Protein AF-A0AA42NP56-F1 (afdb_monomer_lite)

Structure (mmCIF, N/CA/C/O backbone):
data_AF-A0AA42NP56-F1
#
_entry.id   AF-A0AA42NP56-F1
#
loop_
_atom_site.group_PDB
_atom_site.id
_atom_site.type_symbol
_atom_site.label_atom_id
_atom_site.label_alt_id
_atom_site.label_comp_id
_atom_site.label_asym_id
_atom_site.label_entity_id
_atom_site.label_seq_id
_atom_site.pdbx_PDB_ins_code
_atom_site.Cartn_x
_atom_site.Cartn_y
_atom_site.Cartn_z
_atom_site.occupancy
_atom_site.B_iso_or_equiv
_atom_site.auth_seq_id
_atom_site.auth_comp_id
_atom_site.auth_asym_id
_atom_site.auth_atom_id
_atom_site.pdbx_PDB_model_num
ATOM 1 N N . MET A 1 1 ? -4.493 -13.521 8.706 1.00 52.09 1 MET A N 1
ATOM 2 C CA . MET A 1 1 ? -4.220 -12.486 7.696 1.00 52.09 1 MET A CA 1
ATOM 3 C C . MET A 1 1 ? -4.736 -13.009 6.383 1.00 52.09 1 MET A C 1
ATOM 5 O O . MET A 1 1 ? -4.383 -14.128 6.024 1.00 52.09 1 MET A O 1
ATOM 9 N N . ASP A 1 2 ? -5.605 -12.246 5.736 1.00 59.97 2 ASP A N 1
ATOM 10 C CA . ASP A 1 2 ? -6.245 -12.619 4.476 1.00 59.97 2 ASP A CA 1
ATOM 11 C C . ASP A 1 2 ? -5.489 -11.954 3.311 1.00 59.97 2 ASP A C 1
ATOM 13 O O . ASP A 1 2 ? -6.126 -11.444 2.397 1.00 59.97 2 ASP A O 1
ATOM 17 N N . TYR A 1 3 ? -4.144 -11.943 3.368 1.00 68.56 3 TYR A N 1
ATOM 18 C CA . TYR A 1 3 ? -3.209 -11.386 2.372 1.00 68.56 3 TYR A CA 1
ATOM 19 C C . TYR A 1 3 ? -3.827 -10.254 1.520 1.00 68.56 3 TYR A C 1
ATOM 21 O O . TYR A 1 3 ? -4.432 -9.332 2.060 1.00 68.56 3 TYR A O 1
ATOM 29 N N . CYS A 1 4 ? -3.688 -10.260 0.195 1.00 78.25 4 CYS A N 1
ATOM 30 C CA . CYS A 1 4 ? -4.381 -9.288 -0.646 1.00 78.25 4 CYS A CA 1
ATOM 31 C C . CYS A 1 4 ? -5.807 -9.795 -0.934 1.00 78.25 4 CYS A C 1
ATOM 33 O O . CYS A 1 4 ? -6.066 -10.421 -1.960 1.00 78.25 4 CYS A O 1
ATOM 35 N N . THR A 1 5 ? -6.756 -9.567 -0.019 1.00 75.75 5 THR A N 1
ATOM 36 C CA . THR A 1 5 ? -8.139 -10.063 -0.162 1.00 75.75 5 THR A CA 1
ATOM 37 C C . THR A 1 5 ? -8.768 -9.617 -1.491 1.00 75.75 5 THR A C 1
ATOM 39 O O . THR A 1 5 ? -9.087 -8.445 -1.683 1.00 75.75 5 THR A O 1
ATOM 42 N N . GLY A 1 6 ? -9.011 -10.568 -2.399 1.00 72.94 6 GLY A N 1
ATOM 43 C CA . GLY A 1 6 ? -9.649 -10.299 -3.694 1.00 72.94 6 GLY A CA 1
ATOM 44 C C . GLY A 1 6 ? -8.750 -9.608 -4.725 1.00 72.94 6 GLY A C 1
ATOM 45 O O . GLY A 1 6 ? -9.266 -9.109 -5.724 1.00 72.94 6 GLY A O 1
ATOM 46 N N . PHE A 1 7 ? -7.433 -9.584 -4.508 1.00 81.25 7 PHE A N 1
ATOM 47 C CA . PHE A 1 7 ? -6.450 -9.030 -5.437 1.00 81.25 7 PHE A CA 1
ATOM 48 C C . PHE A 1 7 ? -5.267 -10.002 -5.594 1.00 81.25 7 PHE A C 1
ATOM 50 O O . PHE A 1 7 ? -4.923 -10.683 -4.630 1.00 81.25 7 PHE A O 1
ATOM 57 N N . PRO A 1 8 ? -4.645 -10.123 -6.782 1.00 83.19 8 PRO A N 1
ATOM 58 C CA . PRO A 1 8 ? -3.482 -10.988 -6.953 1.00 83.19 8 PRO A CA 1
ATOM 59 C C . PRO A 1 8 ? -2.332 -10.607 -6.012 1.00 83.19 8 PRO A C 1
ATOM 61 O O . PRO A 1 8 ? -2.118 -9.437 -5.689 1.00 83.19 8 PRO A O 1
ATOM 64 N N . GLU A 1 9 ? -1.576 -11.615 -5.590 1.00 85.06 9 GLU A N 1
ATOM 65 C CA . GLU A 1 9 ? -0.369 -11.440 -4.786 1.00 85.06 9 GLU A CA 1
ATOM 66 C C . GLU A 1 9 ? 0.857 -11.234 -5.683 1.00 85.06 9 GLU A C 1
ATOM 68 O O . GLU A 1 9 ? 0.925 -11.728 -6.811 1.00 85.06 9 GLU A O 1
ATOM 73 N N . GLY A 1 10 ? 1.836 -10.494 -5.168 1.00 88.06 10 GLY A N 1
ATOM 74 C CA . GLY A 1 10 ? 3.064 -10.162 -5.881 1.00 88.06 10 GLY A CA 1
ATOM 75 C C . GLY A 1 10 ? 4.109 -9.557 -4.950 1.00 88.06 10 GLY A C 1
ATOM 76 O O . GLY A 1 10 ? 4.089 -9.783 -3.740 1.00 88.06 10 GLY A O 1
ATOM 77 N N . TRP A 1 11 ? 5.012 -8.734 -5.491 1.00 91.88 11 TRP A N 1
ATOM 78 C CA . TRP A 1 11 ? 6.065 -8.083 -4.692 1.00 91.88 11 TRP A CA 1
ATOM 79 C C . TRP A 1 11 ? 5.516 -7.116 -3.625 1.00 91.88 11 TRP A C 1
ATOM 81 O O . TRP A 1 11 ? 6.220 -6.774 -2.679 1.00 91.88 11 TRP A O 1
ATOM 91 N N . TRP A 1 12 ? 4.242 -6.735 -3.729 1.00 92.88 12 TRP A N 1
ATOM 92 C CA . TRP A 1 12 ? 3.503 -5.904 -2.775 1.00 92.88 12 TRP A CA 1
ATOM 93 C C . TRP A 1 12 ? 2.798 -6.690 -1.654 1.00 92.88 12 TRP A C 1
ATOM 95 O O . TRP A 1 12 ? 2.117 -6.086 -0.829 1.00 92.88 12 TRP A O 1
ATOM 105 N N . GLN A 1 13 ? 2.930 -8.022 -1.583 1.00 91.88 13 GLN A N 1
ATOM 106 C CA . GLN A 1 13 ? 2.200 -8.852 -0.603 1.00 91.88 13 GLN A CA 1
ATOM 107 C C . GLN A 1 13 ? 2.372 -8.385 0.856 1.00 91.88 13 GLN A C 1
ATOM 109 O O . GLN A 1 13 ? 1.443 -8.459 1.658 1.00 91.88 13 GLN A O 1
ATOM 114 N N . HIS A 1 14 ? 3.555 -7.865 1.194 1.00 91.31 14 HIS A N 1
ATOM 115 C CA . HIS A 1 14 ? 3.884 -7.377 2.530 1.00 91.31 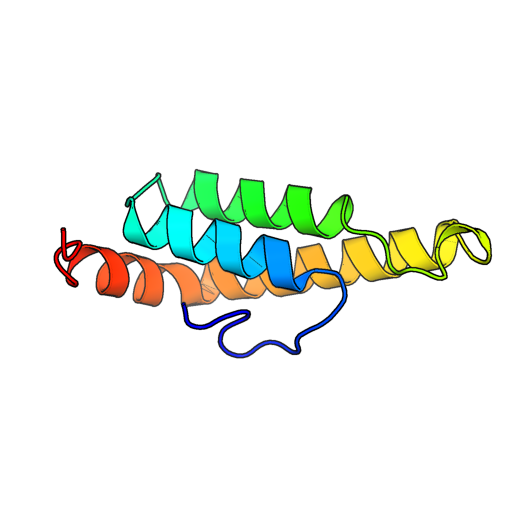14 HIS A CA 1
ATOM 116 C C . HIS A 1 14 ? 3.090 -6.110 2.893 1.00 91.31 14 HIS A C 1
ATOM 118 O O . HIS A 1 14 ? 2.721 -5.930 4.051 1.00 91.31 14 HIS A O 1
ATOM 124 N N . CYS A 1 15 ? 2.740 -5.280 1.906 1.00 94.25 15 CYS A N 1
ATOM 125 C CA . CYS A 1 15 ? 1.885 -4.111 2.103 1.00 94.25 15 CYS A CA 1
ATOM 126 C C . CYS A 1 15 ? 0.450 -4.509 2.461 1.00 94.25 15 CYS A C 1
ATOM 128 O O . CYS A 1 15 ? -0.159 -3.897 3.336 1.00 94.25 15 CYS A O 1
ATOM 130 N N . CYS A 1 16 ? -0.077 -5.573 1.846 1.00 92.44 16 CYS A N 1
ATOM 131 C CA . CYS A 1 16 ? -1.391 -6.112 2.206 1.00 92.44 16 CYS A CA 1
ATOM 132 C C . CYS A 1 16 ? -1.407 -6.648 3.645 1.00 92.44 16 CYS A C 1
ATOM 134 O O . CYS A 1 16 ? -2.348 -6.388 4.385 1.00 92.44 16 CYS A O 1
ATOM 136 N N . GLN A 1 17 ? -0.342 -7.334 4.078 1.00 92.00 17 GLN A N 1
ATOM 137 C CA . GLN A 1 17 ? -0.222 -7.797 5.468 1.00 92.00 17 GLN A CA 1
ATOM 138 C C . GLN A 1 17 ? -0.196 -6.634 6.467 1.00 92.00 17 GLN A C 1
ATOM 140 O O . GLN A 1 17 ? -0.847 -6.700 7.510 1.00 92.00 17 GLN A O 1
ATOM 145 N N . ALA A 1 18 ? 0.534 -5.561 6.147 1.00 92.44 18 ALA A N 1
ATOM 146 C CA . ALA A 1 18 ? 0.575 -4.363 6.979 1.00 92.44 18 ALA A CA 1
ATOM 147 C C . ALA A 1 18 ? -0.803 -3.677 7.053 1.00 92.44 18 ALA A C 1
ATOM 149 O O . ALA A 1 18 ? -1.224 -3.244 8.126 1.00 92.44 18 ALA A O 1
ATOM 150 N N . HIS A 1 19 ? -1.536 -3.635 5.936 1.00 93.31 19 HIS A N 1
ATOM 151 C CA . HIS A 1 19 ? -2.895 -3.089 5.872 1.00 93.31 19 HIS A CA 1
ATOM 152 C C . HIS A 1 19 ? -3.900 -3.901 6.693 1.00 93.31 19 HIS A C 1
ATOM 154 O O . HIS A 1 19 ? -4.657 -3.320 7.473 1.00 93.31 19 HIS A O 1
ATOM 160 N N . ASP A 1 20 ? -3.853 -5.231 6.594 1.00 91.00 20 ASP A N 1
ATOM 161 C CA . ASP A 1 20 ? -4.650 -6.139 7.424 1.00 91.00 20 ASP A CA 1
ATOM 162 C C . ASP A 1 20 ? -4.375 -5.904 8.915 1.00 91.00 20 ASP A C 1
ATOM 164 O O . ASP A 1 20 ? -5.310 -5.754 9.704 1.00 91.00 20 ASP A O 1
ATOM 168 N N . ALA A 1 21 ? -3.098 -5.802 9.303 1.00 90.44 21 ALA A N 1
ATOM 169 C CA . ALA A 1 21 ? -2.712 -5.515 10.681 1.00 90.44 21 ALA A CA 1
ATOM 170 C C . ALA A 1 21 ? -3.244 -4.150 11.150 1.00 90.44 21 ALA A C 1
ATOM 172 O O . ALA A 1 21 ? -3.765 -4.038 12.260 1.00 90.44 21 ALA A O 1
ATOM 173 N N . ALA A 1 22 ? -3.183 -3.119 10.303 1.00 91.31 22 ALA A N 1
ATOM 174 C CA . ALA A 1 22 ? -3.752 -1.807 10.604 1.00 91.31 22 ALA A CA 1
ATOM 175 C C . ALA A 1 22 ? -5.282 -1.868 10.775 1.00 91.31 22 ALA A C 1
ATOM 177 O O . ALA A 1 22 ? -5.834 -1.212 11.664 1.00 91.31 22 ALA A O 1
ATOM 178 N N . TYR A 1 23 ? -5.975 -2.682 9.971 1.00 90.44 23 TYR A N 1
ATOM 179 C CA . TYR A 1 23 ? -7.410 -2.935 10.112 1.00 90.44 23 TYR A CA 1
ATOM 180 C C . TYR A 1 23 ? -7.731 -3.687 11.410 1.00 90.44 23 TYR A C 1
ATOM 182 O O . TYR A 1 23 ? -8.676 -3.304 12.100 1.00 90.44 23 TYR A O 1
ATOM 190 N N . ASP A 1 24 ? -6.956 -4.702 11.788 1.00 89.75 24 ASP A N 1
ATOM 191 C CA . ASP A 1 24 ? -7.146 -5.449 13.039 1.00 89.75 24 ASP A CA 1
ATOM 192 C C . ASP A 1 24 ? -6.883 -4.575 14.277 1.00 89.75 24 ASP A C 1
ATOM 194 O O . ASP A 1 24 ? -7.649 -4.611 15.242 1.00 89.75 24 ASP A O 1
ATOM 198 N N . LEU A 1 25 ? -5.869 -3.706 14.217 1.00 90.00 25 LEU A N 1
ATOM 199 C CA . LEU A 1 25 ? -5.570 -2.708 15.250 1.00 90.00 25 LEU A CA 1
ATOM 200 C C . LEU A 1 25 ? -6.548 -1.525 15.260 1.00 90.00 25 LEU A C 1
ATOM 202 O O . LEU A 1 25 ? -6.454 -0.659 16.129 1.00 90.00 25 LEU A O 1
ATOM 206 N N . GLN A 1 26 ? -7.490 -1.478 14.312 1.00 90.44 26 GLN A N 1
ATOM 207 C CA . GLN A 1 26 ? -8.451 -0.384 14.153 1.00 90.44 26 GLN A CA 1
ATOM 208 C C . GLN A 1 26 ? -7.772 0.995 14.043 1.00 90.44 26 GLN A C 1
ATOM 210 O O . GLN A 1 26 ? -8.302 2.004 14.520 1.00 90.44 26 GLN A O 1
ATOM 215 N N . ILE A 1 27 ? -6.614 1.052 13.375 1.00 89.50 27 ILE A N 1
ATOM 216 C CA . ILE A 1 27 ? -6.029 2.315 12.915 1.00 89.50 27 ILE A CA 1
ATOM 217 C C . ILE A 1 27 ? -7.006 2.921 11.910 1.00 89.50 27 ILE A C 1
ATOM 219 O O . ILE A 1 27 ? -7.559 2.212 11.072 1.00 89.50 27 ILE A O 1
ATOM 223 N N . GLY A 1 28 ? -7.256 4.231 11.992 1.00 90.75 28 GLY A N 1
ATOM 224 C CA . GLY A 1 28 ? -8.299 4.880 11.198 1.00 90.75 28 GLY A CA 1
ATOM 225 C C . GLY A 1 28 ? -8.254 4.466 9.722 1.00 90.75 28 GLY A C 1
ATOM 226 O O . GLY A 1 28 ? -7.232 4.632 9.066 1.00 90.75 28 GLY A O 1
ATOM 227 N N . LYS A 1 29 ? -9.371 3.956 9.178 1.00 90.94 29 LYS A N 1
ATOM 228 C CA . LYS A 1 29 ? -9.448 3.386 7.814 1.00 90.94 29 LYS A CA 1
ATOM 229 C C . LYS A 1 29 ? -8.727 4.223 6.749 1.00 90.94 29 LYS A C 1
ATOM 231 O O . LYS A 1 29 ? -7.970 3.692 5.952 1.00 90.94 29 LYS A O 1
ATOM 236 N N . ALA A 1 30 ? -8.966 5.535 6.729 1.00 91.62 30 ALA A N 1
ATOM 237 C CA . ALA A 1 30 ? -8.375 6.432 5.734 1.00 91.62 30 ALA A CA 1
ATOM 238 C C . ALA A 1 30 ? -6.856 6.607 5.893 1.00 91.62 30 ALA A C 1
ATOM 240 O O . ALA A 1 30 ? -6.184 7.010 4.949 1.00 91.62 30 ALA A O 1
ATOM 241 N N . GLN A 1 31 ? -6.322 6.381 7.091 1.00 93.62 31 GLN A N 1
ATOM 242 C CA . GLN A 1 31 ? -4.886 6.312 7.321 1.00 93.62 31 GLN A CA 1
ATOM 243 C C . GLN A 1 31 ? -4.347 4.970 6.821 1.00 93.62 31 GLN A C 1
ATOM 245 O O . GLN A 1 31 ? -3.476 4.985 5.963 1.00 93.62 31 GLN A O 1
ATOM 250 N N . ALA A 1 32 ? -4.939 3.850 7.246 1.00 93.75 32 ALA A N 1
ATOM 251 C CA . ALA A 1 32 ? -4.526 2.517 6.806 1.00 93.75 32 ALA A CA 1
ATOM 252 C C . ALA A 1 32 ? -4.519 2.386 5.269 1.00 93.75 32 ALA A C 1
ATOM 254 O O . ALA A 1 32 ? -3.546 1.923 4.685 1.00 93.75 32 ALA A O 1
ATOM 255 N N . ASP A 1 33 ? -5.562 2.866 4.583 1.00 93.75 33 ASP A N 1
ATOM 256 C CA . ASP A 1 33 ? -5.626 2.819 3.116 1.00 93.75 33 ASP A CA 1
ATOM 257 C C . ASP A 1 33 ? -4.562 3.706 2.438 1.00 93.75 33 ASP A C 1
ATOM 259 O O . ASP A 1 33 ? -4.074 3.362 1.365 1.00 93.75 33 ASP A O 1
ATOM 263 N N . ARG A 1 34 ? -4.195 4.847 3.042 1.00 94.62 34 ARG A N 1
ATOM 264 C CA . ARG A 1 34 ? -3.120 5.715 2.527 1.00 94.62 34 ARG A CA 1
ATOM 265 C C . ARG A 1 34 ? -1.742 5.095 2.736 1.00 94.62 34 ARG A C 1
ATOM 267 O O . ARG A 1 34 ? -0.901 5.200 1.853 1.00 94.62 34 ARG A O 1
ATO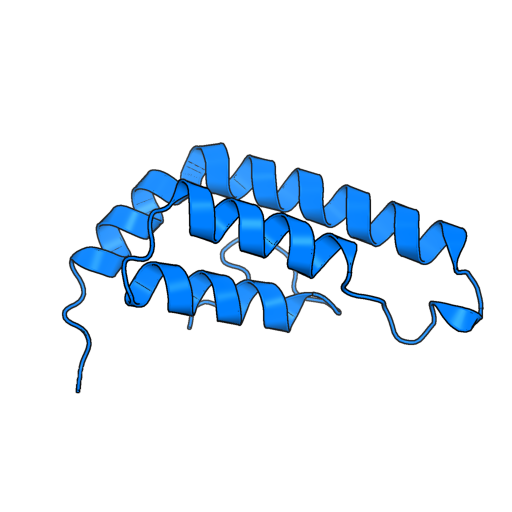M 274 N N . GLU A 1 35 ? -1.529 4.444 3.874 1.00 95.06 35 GLU A N 1
ATOM 275 C CA . GLU A 1 35 ? -0.301 3.696 4.154 1.00 95.06 35 GLU A CA 1
ATOM 276 C C . GLU A 1 35 ? -0.145 2.514 3.187 1.00 95.06 35 GLU A C 1
ATOM 278 O O . GLU A 1 35 ? 0.951 2.282 2.685 1.00 95.06 35 GLU A O 1
ATOM 283 N N . LEU A 1 36 ? -1.245 1.829 2.844 1.00 93.94 36 LEU A N 1
ATOM 284 C CA . LEU A 1 36 ? -1.244 0.807 1.794 1.00 93.94 36 LEU A CA 1
ATOM 285 C C . LEU A 1 36 ? -0.817 1.390 0.443 1.00 93.94 36 LEU A C 1
ATOM 287 O O . LEU A 1 36 ? 0.053 0.813 -0.199 1.00 93.94 36 LEU A O 1
ATOM 291 N N . LEU A 1 37 ? -1.405 2.516 0.022 1.00 94.31 37 LEU A N 1
ATOM 292 C CA . LEU A 1 37 ? -1.054 3.170 -1.243 1.00 94.31 37 LEU A CA 1
ATOM 293 C C . LEU A 1 37 ? 0.454 3.459 -1.311 1.00 94.31 37 LEU A C 1
ATOM 295 O O . LEU A 1 37 ? 1.122 2.964 -2.214 1.00 94.31 37 LEU A O 1
ATOM 299 N N . ALA A 1 38 ? 0.987 4.170 -0.313 1.00 95.62 38 ALA A N 1
ATOM 300 C CA . ALA A 1 38 ? 2.402 4.538 -0.268 1.00 95.62 38 A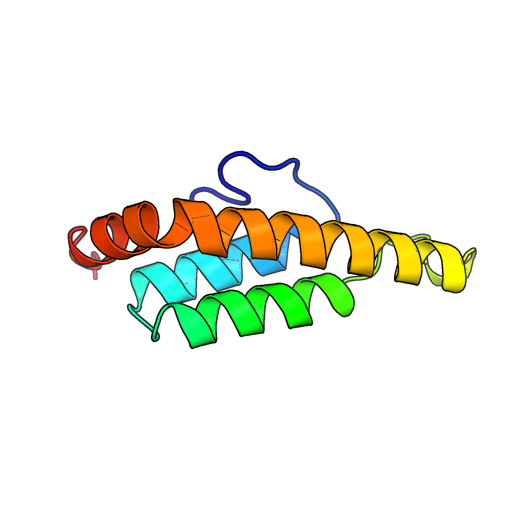LA A CA 1
ATOM 301 C C . ALA A 1 38 ? 3.325 3.306 -0.249 1.00 95.62 38 ALA A C 1
ATOM 303 O O . ALA A 1 38 ? 4.308 3.250 -0.982 1.00 95.62 38 ALA A O 1
ATOM 304 N N . CYS A 1 39 ? 2.978 2.277 0.533 1.00 95.44 39 CYS A N 1
ATOM 305 C CA . CYS A 1 39 ? 3.761 1.043 0.585 1.00 95.44 39 CYS A CA 1
ATOM 306 C C . CYS A 1 39 ? 3.841 0.359 -0.786 1.00 95.44 39 CYS A C 1
ATOM 308 O O . 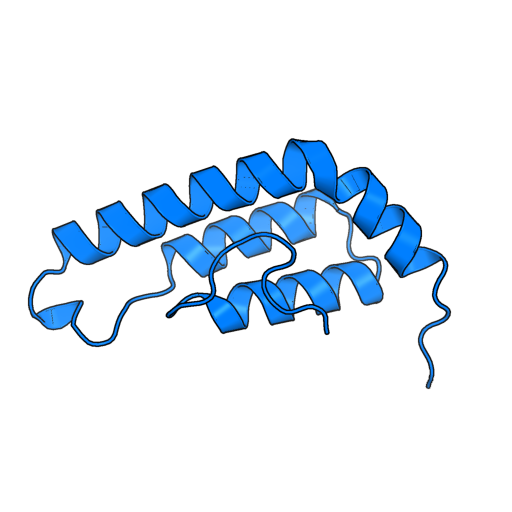CYS A 1 39 ? 4.908 -0.101 -1.185 1.00 95.44 39 CYS A O 1
ATOM 310 N N . VAL A 1 40 ? 2.731 0.293 -1.530 1.00 94.44 40 VAL A N 1
ATOM 311 C CA . VAL A 1 40 ? 2.703 -0.368 -2.843 1.00 94.44 40 VAL A CA 1
ATOM 312 C C . VAL A 1 40 ? 3.464 0.444 -3.902 1.00 94.44 40 VAL A C 1
ATOM 314 O O . VAL A 1 40 ? 4.154 -0.162 -4.719 1.00 94.44 40 VAL A O 1
ATOM 317 N N . GLU A 1 41 ? 3.402 1.780 -3.868 1.00 94.06 41 GLU A N 1
ATOM 318 C CA . GLU A 1 41 ? 4.190 2.678 -4.742 1.00 94.06 41 GLU A CA 1
ATOM 319 C C . GLU A 1 41 ? 5.710 2.517 -4.520 1.00 94.06 41 GLU A C 1
ATOM 321 O O . GLU A 1 41 ? 6.525 2.534 -5.456 1.00 94.06 41 GLU A O 1
ATOM 326 N N . GLU A 1 42 ? 6.108 2.313 -3.264 1.00 93.75 42 GLU A N 1
ATOM 327 C CA . GLU A 1 42 ? 7.500 2.076 -2.883 1.00 93.75 42 GLU A CA 1
ATOM 328 C C . GLU A 1 42 ? 7.940 0.627 -3.121 1.00 93.75 42 GLU A C 1
ATOM 330 O O . GLU A 1 42 ? 9.121 0.382 -3.375 1.00 93.75 42 GLU A O 1
ATOM 335 N N . ALA A 1 43 ? 7.015 -0.336 -3.107 1.00 92.94 43 ALA A N 1
ATOM 336 C CA . ALA A 1 43 ? 7.323 -1.741 -3.321 1.00 92.94 43 ALA A CA 1
ATOM 337 C C . ALA A 1 43 ? 7.874 -1.966 -4.735 1.00 92.94 43 ALA A C 1
ATOM 339 O O . ALA A 1 43 ? 7.215 -1.686 -5.738 1.00 92.94 43 ALA A O 1
ATOM 340 N N . ARG A 1 44 ? 9.083 -2.531 -4.832 1.00 91.06 44 ARG A N 1
ATOM 341 C CA . ARG A 1 44 ? 9.741 -2.816 -6.113 1.00 91.06 44 ARG A CA 1
ATOM 342 C C . ARG A 1 44 ? 9.886 -4.316 -6.368 1.00 91.06 44 ARG A C 1
ATOM 344 O O . ARG A 1 44 ? 10.246 -5.059 -5.455 1.00 91.06 44 ARG A O 1
ATOM 351 N N . PRO A 1 45 ? 9.637 -4.780 -7.605 1.00 90.19 45 PRO A N 1
ATOM 352 C CA . PRO A 1 45 ? 9.948 -6.147 -7.998 1.00 90.19 45 PRO A CA 1
ATOM 353 C C . PRO A 1 45 ? 11.463 -6.367 -8.081 1.00 90.19 45 PRO A C 1
ATOM 355 O O . PRO A 1 45 ? 12.219 -5.437 -8.347 1.00 90.19 45 PRO A O 1
ATOM 358 N N . GLY A 1 46 ? 11.916 -7.618 -7.959 1.00 89.31 46 GLY A N 1
ATOM 359 C CA . GLY A 1 46 ? 13.349 -7.956 -8.012 1.00 89.31 46 GLY A CA 1
ATOM 360 C C . GLY A 1 46 ? 14.057 -7.637 -9.340 1.00 89.31 46 GLY A C 1
ATOM 361 O O . GLY A 1 46 ? 15.278 -7.603 -9.383 1.00 89.31 46 GLY A O 1
ATOM 362 N N . TRP A 1 47 ? 13.311 -7.383 -10.420 1.00 90.69 47 TRP A N 1
ATOM 363 C CA . TRP A 1 47 ? 13.847 -6.942 -11.716 1.00 90.69 47 TRP A CA 1
ATOM 364 C C . TRP A 1 47 ? 13.862 -5.411 -11.880 1.00 90.69 47 TRP A C 1
ATOM 366 O O . TRP A 1 47 ? 14.208 -4.915 -12.952 1.00 90.69 47 TRP A O 1
ATOM 376 N N . ALA A 1 48 ? 13.491 -4.644 -10.848 1.00 93.25 48 ALA A N 1
ATOM 377 C CA . ALA A 1 48 ? 13.359 -3.191 -10.940 1.00 93.25 48 ALA A CA 1
ATOM 378 C C . ALA A 1 48 ? 14.648 -2.484 -11.381 1.00 93.25 48 ALA A C 1
ATOM 380 O O . ALA A 1 48 ? 14.562 -1.525 -12.141 1.00 93.25 48 ALA A O 1
ATOM 381 N N . ASP A 1 49 ? 15.822 -2.992 -11.000 1.00 93.00 49 ASP A N 1
ATOM 382 C CA . ASP A 1 49 ? 17.109 -2.413 -11.407 1.00 93.00 49 ASP A CA 1
ATOM 383 C C . ASP A 1 49 ? 17.331 -2.474 -12.929 1.00 93.00 49 ASP A C 1
ATOM 385 O O . ASP A 1 49 ? 17.997 -1.614 -13.501 1.00 93.00 49 ASP A O 1
ATOM 389 N N . GLN A 1 50 ? 16.746 -3.469 -13.605 1.00 95.19 50 GLN A N 1
ATOM 390 C CA . GLN A 1 50 ? 16.849 -3.642 -15.058 1.00 95.19 50 GLN A CA 1
ATOM 391 C C . GLN A 1 50 ? 15.875 -2.728 -15.813 1.00 95.19 50 GLN A C 1
ATOM 393 O O . GLN A 1 50 ? 16.178 -2.271 -16.914 1.00 95.19 50 GLN A O 1
ATOM 398 N N . TYR A 1 51 ? 14.707 -2.451 -15.223 1.00 93.81 51 TYR A N 1
ATOM 399 C CA . TYR A 1 51 ? 13.636 -1.664 -15.840 1.00 93.81 51 TYR A CA 1
ATOM 400 C C . TYR A 1 51 ? 12.985 -0.703 -14.828 1.00 93.81 51 TYR A C 1
ATOM 402 O O . TYR A 1 51 ? 11.807 -0.864 -14.492 1.00 93.81 51 TYR A O 1
ATOM 410 N N . PRO A 1 52 ? 13.706 0.329 -14.354 1.00 92.50 52 PRO A N 1
ATOM 411 C CA . PRO A 1 52 ? 13.274 1.138 -13.211 1.00 92.50 52 PRO A CA 1
ATOM 412 C C . PRO A 1 52 ? 11.980 1.915 -13.472 1.00 92.50 52 PRO A C 1
ATOM 414 O O . PRO A 1 52 ? 11.101 1.966 -12.612 1.00 92.50 52 PRO A O 1
ATOM 417 N N . LEU A 1 53 ? 11.819 2.467 -14.680 1.00 94.06 53 LEU A N 1
ATOM 418 C CA . LEU A 1 53 ? 10.612 3.209 -15.062 1.00 94.06 53 LEU A CA 1
ATOM 419 C C . LEU A 1 53 ? 9.389 2.296 -15.208 1.00 94.06 53 LEU A C 1
ATOM 421 O O . LEU A 1 53 ? 8.296 2.664 -14.790 1.00 94.06 53 LEU A O 1
ATOM 425 N N . MET A 1 54 ? 9.569 1.097 -15.770 1.00 93.50 54 MET A N 1
ATOM 426 C CA . MET A 1 54 ? 8.479 0.128 -15.909 1.00 93.50 54 MET A CA 1
ATOM 427 C C . MET A 1 54 ? 8.058 -0.418 -14.543 1.00 93.50 54 MET A C 1
ATOM 429 O O . MET A 1 54 ? 6.866 -0.525 -14.271 1.00 93.50 54 MET A O 1
ATOM 433 N N . ALA A 1 55 ? 9.025 -0.718 -13.671 1.00 92.12 55 ALA A N 1
ATOM 434 C CA . ALA A 1 55 ? 8.760 -1.134 -12.300 1.00 92.12 55 ALA A CA 1
ATOM 435 C C . ALA A 1 55 ? 7.975 -0.065 -11.532 1.00 92.12 55 ALA A C 1
ATOM 437 O O . ALA A 1 55 ? 6.987 -0.401 -10.890 1.00 92.12 55 ALA A O 1
ATOM 438 N N . ALA A 1 56 ? 8.371 1.210 -11.652 1.00 92.00 56 ALA A N 1
ATOM 439 C CA . ALA A 1 56 ? 7.635 2.332 -11.067 1.00 92.00 56 ALA A CA 1
ATOM 440 C C . ALA A 1 56 ? 6.198 2.396 -11.576 1.00 92.00 56 ALA A C 1
ATOM 442 O O . ALA A 1 56 ? 5.267 2.341 -10.783 1.00 92.00 56 ALA A O 1
ATOM 443 N N . GLY A 1 57 ? 6.022 2.422 -12.900 1.00 92.81 57 GLY A N 1
ATOM 444 C CA . GLY A 1 57 ? 4.698 2.541 -13.500 1.00 92.81 57 GLY A CA 1
ATOM 445 C C . GLY A 1 57 ? 3.763 1.389 -13.128 1.00 92.81 57 GLY A C 1
ATOM 446 O O . GLY A 1 57 ? 2.575 1.619 -12.913 1.00 92.81 57 GLY A O 1
ATOM 447 N N . LEU A 1 58 ? 4.278 0.157 -13.019 1.00 93.38 58 LEU A N 1
ATOM 448 C CA . LEU A 1 58 ? 3.473 -0.985 -12.577 1.00 93.38 58 LEU A CA 1
ATOM 449 C C . LEU A 1 58 ? 3.118 -0.902 -11.091 1.00 93.38 58 LEU A C 1
ATOM 451 O O . LEU A 1 58 ? 1.960 -1.139 -10.755 1.00 93.38 58 LEU A O 1
ATOM 455 N N . SER A 1 59 ? 4.070 -0.562 -10.219 1.00 91.38 59 SER A N 1
ATOM 456 C CA . SER A 1 59 ? 3.797 -0.389 -8.788 1.00 91.38 59 SER A CA 1
ATOM 457 C C . SER A 1 59 ? 2.760 0.709 -8.543 1.00 91.38 59 SER A C 1
ATOM 459 O O . SER A 1 59 ? 1.777 0.454 -7.851 1.00 91.38 59 SER A O 1
ATOM 461 N N . ASP A 1 60 ? 2.889 1.865 -9.198 1.00 93.50 60 ASP A N 1
ATOM 462 C CA . ASP A 1 60 ? 1.926 2.970 -9.091 1.00 93.50 60 ASP A CA 1
ATOM 463 C C . ASP A 1 60 ? 0.533 2.554 -9.590 1.00 93.50 60 ASP A C 1
ATOM 465 O O . ASP A 1 60 ? -0.483 2.799 -8.935 1.00 93.50 60 ASP A O 1
ATOM 469 N N . ALA A 1 61 ? 0.460 1.868 -10.737 1.00 93.75 61 ALA A N 1
ATOM 470 C CA . ALA A 1 61 ? -0.810 1.392 -11.281 1.00 93.75 61 ALA A CA 1
ATOM 471 C C . ALA A 1 61 ? -1.503 0.407 -10.327 1.00 93.75 61 ALA A C 1
ATOM 473 O O . ALA A 1 61 ? -2.711 0.503 -10.100 1.00 93.75 61 ALA A O 1
ATOM 474 N N . ILE A 1 62 ? -0.744 -0.524 -9.744 1.00 93.12 62 ILE A N 1
ATOM 475 C CA . ILE A 1 62 ? -1.263 -1.483 -8.766 1.00 93.12 62 ILE A CA 1
ATOM 476 C C . ILE A 1 62 ? -1.725 -0.753 -7.505 1.00 93.12 62 ILE A C 1
ATOM 478 O O . ILE A 1 62 ? -2.837 -1.009 -7.043 1.00 93.12 62 ILE A O 1
ATOM 482 N N . ALA A 1 63 ? -0.933 0.192 -6.995 1.00 92.88 63 ALA A N 1
ATOM 483 C CA . ALA A 1 63 ? -1.266 0.985 -5.818 1.00 92.88 63 ALA A CA 1
ATOM 484 C C . ALA A 1 63 ? -2.611 1.707 -5.995 1.00 92.88 63 ALA A C 1
ATOM 486 O O . ALA A 1 63 ? -3.496 1.591 -5.145 1.00 92.88 63 ALA A O 1
ATOM 487 N N . ILE A 1 64 ? -2.819 2.360 -7.143 1.00 93.62 64 ILE A N 1
ATOM 488 C CA . ILE A 1 64 ? -4.070 3.055 -7.477 1.00 93.62 64 ILE A CA 1
ATOM 489 C C . ILE A 1 64 ? -5.256 2.085 -7.530 1.00 93.62 64 ILE A C 1
ATOM 491 O O . ILE A 1 64 ? -6.316 2.372 -6.966 1.00 93.6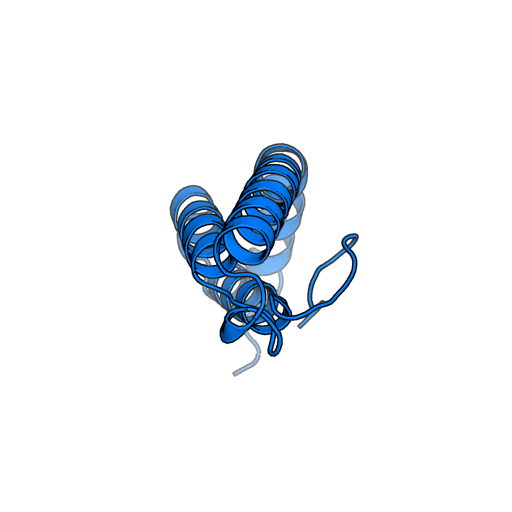2 64 ILE A O 1
ATOM 495 N N . VAL A 1 65 ? -5.101 0.930 -8.187 1.00 92.88 65 VAL A N 1
ATOM 496 C CA . VAL A 1 65 ? -6.179 -0.066 -8.300 1.00 92.88 65 VAL A CA 1
ATOM 497 C C . VAL A 1 65 ? -6.540 -0.638 -6.927 1.00 92.88 65 VAL A C 1
ATOM 499 O O . VAL A 1 65 ? -7.725 -0.736 -6.591 1.00 92.88 65 VAL A O 1
ATOM 502 N N . MET A 1 66 ? -5.543 -0.970 -6.105 1.00 90.88 66 MET A N 1
ATOM 503 C CA . MET A 1 66 ? -5.762 -1.468 -4.747 1.00 90.88 66 MET A CA 1
ATOM 504 C C . MET A 1 66 ? -6.422 -0.406 -3.870 1.00 90.88 66 MET A C 1
ATOM 506 O O . MET A 1 66 ? -7.412 -0.704 -3.197 1.00 90.88 66 MET A O 1
ATOM 510 N N . PHE A 1 67 ? -5.948 0.842 -3.938 1.00 92.50 67 PHE A N 1
ATOM 511 C CA . PHE A 1 67 ? -6.527 1.968 -3.212 1.00 92.50 67 PHE A CA 1
ATOM 512 C C . PHE A 1 67 ? -7.997 2.191 -3.584 1.00 92.50 67 PHE A C 1
ATOM 514 O O . PHE A 1 67 ? -8.848 2.320 -2.703 1.00 92.50 67 PHE A O 1
ATOM 521 N N . ALA A 1 68 ? -8.334 2.155 -4.877 1.00 91.50 68 ALA A N 1
ATOM 522 C CA . ALA A 1 68 ? -9.719 2.234 -5.335 1.00 91.50 68 ALA A CA 1
ATOM 523 C C . ALA A 1 68 ? -10.572 1.079 -4.773 1.00 91.50 68 ALA A C 1
ATOM 525 O O . ALA A 1 68 ? -11.685 1.305 -4.285 1.00 91.50 68 ALA A O 1
ATOM 526 N N . GLY A 1 69 ? -10.036 -0.145 -4.761 1.00 90.50 69 GLY A N 1
ATOM 527 C CA . GLY A 1 69 ? -10.687 -1.314 -4.169 1.00 90.50 69 GLY A CA 1
ATOM 528 C C . GLY A 1 69 ? -10.992 -1.142 -2.675 1.00 90.50 69 GLY A C 1
ATOM 529 O O . GLY A 1 69 ? -12.138 -1.321 -2.250 1.00 90.50 69 GLY A O 1
ATOM 530 N N . VAL A 1 70 ? -10.009 -0.734 -1.866 1.00 88.88 70 VAL A N 1
ATOM 531 C CA . VAL A 1 70 ? -10.198 -0.528 -0.414 1.00 88.88 70 VAL A CA 1
ATOM 532 C C . VAL A 1 70 ? -11.011 0.732 -0.093 1.00 88.88 70 VAL A C 1
ATOM 534 O O . VAL A 1 70 ? -11.732 0.779 0.912 1.00 88.88 70 VAL A O 1
ATOM 537 N N . ALA A 1 71 ? -11.002 1.743 -0.961 1.00 88.62 71 ALA A N 1
ATOM 538 C CA . ALA A 1 71 ? -11.877 2.902 -0.834 1.00 88.62 71 ALA A CA 1
ATOM 539 C C . ALA A 1 71 ? -13.353 2.493 -0.973 1.00 88.62 71 ALA A C 1
ATOM 541 O O . ALA A 1 71 ? -14.166 2.843 -0.111 1.00 88.62 71 ALA A O 1
ATOM 542 N N . VAL A 1 72 ? -13.681 1.690 -1.994 1.00 88.69 72 VAL A N 1
ATOM 543 C CA . VAL A 1 72 ? -15.054 1.239 -2.284 1.00 88.69 72 VAL A CA 1
ATOM 544 C C . VAL A 1 72 ? -15.513 0.152 -1.307 1.00 88.69 72 VAL A C 1
ATOM 546 O O . VAL A 1 72 ? -16.574 0.270 -0.689 1.00 88.69 72 VAL A O 1
ATOM 549 N N . PHE A 1 73 ? -14.718 -0.904 -1.123 1.00 87.62 73 PHE A N 1
ATOM 550 C CA . PHE A 1 73 ? -15.130 -2.096 -0.373 1.00 87.62 73 PHE A CA 1
ATOM 551 C C . PHE A 1 73 ? -14.570 -2.156 1.053 1.00 87.62 73 PHE A C 1
ATOM 553 O O . PHE A 1 73 ? -15.176 -2.783 1.932 1.00 87.62 73 PHE A O 1
ATOM 560 N N . GLY A 1 74 ? -13.467 -1.461 1.339 1.00 82.75 74 GLY A N 1
ATOM 561 C CA . GLY A 1 74 ? -12.733 -1.575 2.605 1.00 82.75 74 GLY A CA 1
ATOM 562 C C . GLY A 1 74 ? -13.543 -1.171 3.834 1.00 82.75 74 GLY A C 1
ATOM 563 O O . GLY A 1 74 ? -13.304 -1.684 4.920 1.00 82.75 74 GLY A O 1
ATOM 564 N N . ARG A 1 75 ? -14.594 -0.343 3.707 1.00 87.06 75 ARG A N 1
ATOM 565 C CA . ARG A 1 75 ? -15.437 0.028 4.866 1.00 87.06 75 ARG A CA 1
ATOM 566 C C . ARG A 1 75 ? -16.166 -1.182 5.452 1.00 87.06 75 ARG A C 1
ATOM 568 O O . ARG A 1 75 ? -16.386 -1.242 6.663 1.00 87.06 75 ARG A O 1
ATOM 575 N N . ARG A 1 76 ? -16.550 -2.145 4.608 1.00 87.31 76 ARG A N 1
ATOM 576 C CA . ARG A 1 76 ? -17.158 -3.405 5.051 1.00 87.31 76 ARG A CA 1
ATOM 577 C C . ARG A 1 76 ? -16.139 -4.268 5.788 1.00 87.31 76 ARG A C 1
ATOM 579 O O . ARG A 1 76 ? -16.484 -4.818 6.831 1.00 87.31 76 ARG A O 1
ATOM 586 N N . PHE A 1 77 ? -14.923 -4.372 5.261 1.00 85.69 77 PHE A N 1
ATOM 587 C CA . PHE A 1 77 ? -13.842 -5.163 5.850 1.00 85.69 77 PHE A CA 1
ATOM 588 C C . PHE A 1 77 ? -13.342 -4.558 7.165 1.00 85.69 77 PHE A C 1
ATOM 590 O O . PHE A 1 77 ? -13.329 -5.255 8.171 1.00 85.69 77 PHE A O 1
ATOM 597 N N . TYR A 1 78 ? -13.122 -3.245 7.216 1.00 85.50 78 TYR A N 1
ATOM 598 C CA . TYR A 1 78 ? -12.740 -2.515 8.426 1.00 85.50 78 TYR A CA 1
ATOM 599 C C . TYR A 1 78 ? -13.729 -2.727 9.585 1.00 85.50 78 TYR A C 1
ATOM 601 O O . TYR A 1 78 ? -13.351 -3.037 10.712 1.00 85.50 78 TYR A O 1
ATOM 609 N N . ARG A 1 79 ? -15.036 -2.642 9.293 1.00 87.62 79 ARG A N 1
ATOM 610 C CA . ARG A 1 79 ? -16.102 -2.920 10.273 1.00 87.62 79 ARG A CA 1
ATOM 611 C C . ARG A 1 79 ? -16.163 -4.384 10.709 1.00 87.62 79 ARG A C 1
ATOM 613 O O . ARG A 1 79 ? -16.719 -4.666 11.765 1.00 87.62 79 ARG A O 1
ATOM 620 N N . ARG A 1 80 ? -15.708 -5.320 9.873 1.00 85.56 80 ARG A N 1
ATOM 621 C CA . ARG A 1 80 ? -15.629 -6.744 10.224 1.00 85.56 80 ARG A CA 1
ATOM 622 C C . ARG A 1 80 ? -14.418 -7.015 11.110 1.00 85.56 80 ARG A C 1
ATOM 624 O O . ARG A 1 80 ? -14.587 -7.728 12.092 1.00 85.56 80 ARG A O 1
ATOM 631 N N . ALA A 1 81 ? -13.269 -6.418 10.799 1.00 84.00 81 ALA A N 1
ATOM 632 C CA . ALA A 1 81 ? -12.050 -6.516 11.596 1.00 84.00 81 ALA A CA 1
ATOM 633 C C . ALA A 1 81 ? -12.299 -6.045 13.037 1.00 84.00 81 ALA A C 1
ATOM 635 O O . ALA A 1 81 ? -12.134 -6.827 13.960 1.00 84.00 81 ALA A O 1
ATOM 636 N N . GLY A 1 82 ? -12.905 -4.870 13.236 1.00 80.62 82 GLY A N 1
ATOM 637 C CA . GLY A 1 82 ? -13.194 -4.354 14.586 1.00 80.62 82 GLY A CA 1
ATOM 638 C C . GLY A 1 82 ? -14.231 -5.145 15.393 1.00 80.62 82 GLY A C 1
ATOM 639 O O . GLY A 1 82 ? -14.393 -4.916 16.588 1.00 80.62 82 GLY A O 1
ATOM 640 N N . LYS A 1 83 ? -14.965 -6.070 14.758 1.00 80.56 83 LYS A N 1
ATOM 641 C CA . LYS A 1 83 ? -15.872 -7.004 15.448 1.00 80.56 83 LYS A CA 1
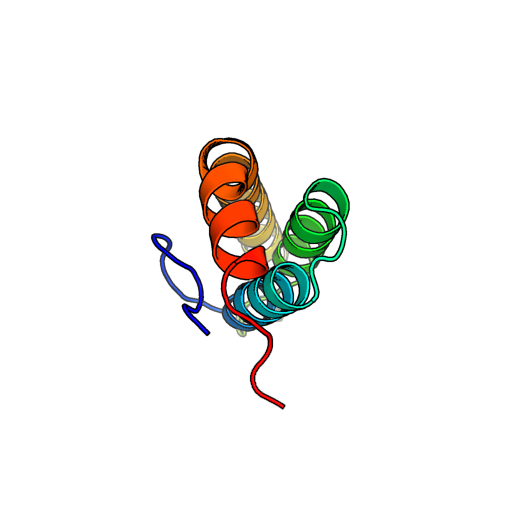ATOM 642 C C . LYS A 1 83 ? -15.180 -8.299 15.856 1.00 80.56 83 LYS A C 1
ATOM 644 O O . LYS A 1 83 ? -15.678 -8.985 16.748 1.00 80.56 83 LYS A O 1
ATOM 649 N N . LYS A 1 84 ? -14.074 -8.658 15.203 1.00 67.81 84 LYS A N 1
ATOM 650 C CA . LYS A 1 84 ? -13.199 -9.723 15.681 1.00 67.81 84 LYS A CA 1
ATOM 651 C C . LYS A 1 84 ? -12.462 -9.127 16.882 1.00 67.81 84 LYS A C 1
ATOM 653 O O . LYS A 1 84 ? -11.726 -8.161 16.733 1.00 67.81 84 LYS A O 1
ATOM 658 N N . LYS A 1 85 ? -12.721 -9.627 18.097 1.00 54.41 85 LYS A N 1
ATOM 659 C CA . LYS A 1 85 ? -11.876 -9.258 19.242 1.00 54.41 85 LYS A CA 1
ATOM 660 C C . LYS A 1 85 ? -10.433 -9.626 18.870 1.00 54.41 85 LYS A C 1
ATOM 662 O O . LYS A 1 85 ? -10.257 -10.746 18.388 1.00 54.41 85 LYS A O 1
ATOM 667 N N . PRO A 1 86 ? -9.439 -8.746 19.080 1.00 54.91 86 PRO A N 1
ATOM 668 C CA . PRO A 1 86 ? -8.049 -9.158 18.971 1.00 54.91 86 PRO A CA 1
ATOM 669 C C . PRO A 1 86 ? -7.851 -10.310 19.959 1.00 54.91 86 PRO A C 1
ATOM 671 O O . PRO A 1 86 ? -8.086 -10.149 21.159 1.00 54.91 86 PRO A O 1
ATOM 674 N N . THR A 1 87 ? -7.560 -11.504 19.445 1.00 50.06 87 THR A N 1
ATOM 675 C CA . THR A 1 87 ? -7.180 -12.632 20.296 1.00 50.06 87 THR A CA 1
ATOM 676 C C . THR A 1 87 ? -5.801 -12.286 20.865 1.00 50.06 87 THR A C 1
ATOM 678 O O . THR A 1 87 ? -4.918 -11.987 20.058 1.00 50.06 87 THR A O 1
ATOM 681 N N . PRO A 1 88 ? -5.641 -12.226 22.201 1.00 48.81 88 PRO A N 1
ATOM 682 C CA . PRO A 1 88 ? -4.366 -11.906 22.839 1.00 48.81 88 PRO A CA 1
ATOM 683 C C . PRO A 1 88 ? -3.288 -12.951 22.545 1.00 48.81 88 PRO A C 1
ATOM 685 O O . PRO A 1 88 ? -3.653 -14.122 22.278 1.00 48.81 88 PRO A O 1
#

Secondary structure (DSSP, 8-state):
--SSTTS--STTHHHHHHHHHHHHTT--HHHHHHHHHHHHHH---TTTTTSHHHHHHHHHHHHHHHHHHHHHHHHHHHHHHTTS----

Foldseek 3Di:
DCFLPPDDDDLLSVLSVQLLVCLLVLPPLVVSLVSSLVSLLPRFDPCCVVPVPVRNVVSNVVSVVSSVVCVVCVVVVSVVSVVPNPDD

Radius of gyration: 13.58 Å; chains: 1; bounding box: 34×19×39 Å

pLDDT: mean 87.26, std 10.7, range [48.81, 95.62]

Sequence (88 aa):
MDYCTGFPEGWWQHCCQAHDAAYDLQIGKAQADRELLACVEEARPGWADQYPLMAAGLSDAIAIVMFAGVAVFGRRFYRRAGKKKPTP